Protein AF-A0AB36EI37-F1 (afdb_monomer_lite)

Sequence (98 aa):
MKNLVKISAAAIFAASLALSTNAAIKIGGNNTQTTNIQGAVANTAVGGSKAIQNISSNHGKVTIGGNNTQTTNIQGAVANTAVGGSKAIQNLSSNSSE

pLDDT: mean 80.54, std 13.95, range [51.62, 96.12]

Radius of gyration: 19.92 Å; chains: 1; bounding box: 42×48×38 Å

Organism: Haemophilus parainfluenzae (NCBI:txid729)

Structure (mmCIF, N/CA/C/O backbone):
data_AF-A0AB36EI37-F1
#
_entry.id   AF-A0AB36EI37-F1
#
loop_
_atom_site.group_PDB
_atom_site.id
_atom_site.type_symbol
_atom_site.label_atom_id
_atom_site.label_alt_id
_atom_site.label_comp_id
_atom_site.label_asym_id
_atom_site.label_entity_id
_atom_site.label_seq_id
_atom_site.pdbx_PDB_ins_code
_atom_site.Cartn_x
_atom_site.Cartn_y
_atom_site.Cartn_z
_atom_site.occupancy
_atom_site.B_iso_or_equiv
_atom_site.auth_seq_id
_atom_site.auth_comp_id
_atom_site.auth_asym_id
_atom_site.auth_atom_id
_atom_site.pdbx_PDB_model_num
ATOM 1 N N . MET A 1 1 ? 23.711 35.751 25.002 1.00 59.22 1 MET A N 1
ATOM 2 C CA . MET A 1 1 ? 22.307 35.800 24.519 1.00 59.22 1 MET A CA 1
ATOM 3 C C . MET A 1 1 ? 22.138 35.293 23.085 1.00 59.22 1 MET A C 1
ATOM 5 O O . MET A 1 1 ? 21.339 34.393 22.885 1.00 59.22 1 MET A O 1
ATOM 9 N N . LYS A 1 2 ? 22.909 35.776 22.096 1.00 55.28 2 LYS A N 1
ATOM 10 C CA . LYS A 1 2 ? 22.770 35.361 20.679 1.00 55.28 2 LYS A CA 1
ATOM 11 C C . LYS A 1 2 ? 22.932 33.847 20.426 1.00 55.28 2 LYS A C 1
ATOM 13 O O . LYS A 1 2 ? 22.222 33.302 19.593 1.00 55.28 2 LYS A O 1
ATOM 18 N N . ASN A 1 3 ? 23.810 33.162 21.165 1.00 56.03 3 ASN A N 1
ATOM 19 C CA . ASN A 1 3 ? 24.013 31.712 21.012 1.00 56.03 3 ASN A CA 1
ATOM 20 C C . ASN A 1 3 ? 22.915 30.872 21.685 1.00 56.03 3 ASN A C 1
ATOM 22 O O . ASN A 1 3 ? 22.562 29.825 21.160 1.00 56.03 3 ASN A O 1
ATOM 26 N N . LEU A 1 4 ? 22.315 31.356 22.779 1.00 57.78 4 LEU A N 1
ATOM 27 C CA . LEU A 1 4 ? 21.173 30.692 23.424 1.00 57.78 4 LEU A CA 1
ATOM 28 C C . LEU A 1 4 ? 19.934 30.702 22.519 1.00 57.78 4 LEU A C 1
ATOM 30 O O . LEU A 1 4 ? 19.256 29.690 22.415 1.00 57.78 4 LEU A O 1
ATOM 34 N N . VAL A 1 5 ? 19.691 31.815 21.818 1.00 61.75 5 VAL A N 1
ATOM 35 C CA . VAL A 1 5 ? 18.573 31.953 20.865 1.00 61.75 5 VAL A CA 1
ATOM 36 C C . VAL A 1 5 ? 18.742 31.033 19.648 1.00 61.75 5 VAL A C 1
ATOM 38 O O . VAL A 1 5 ? 17.766 30.505 19.127 1.00 61.75 5 VAL A O 1
ATOM 41 N N . LYS A 1 6 ? 19.983 30.790 19.203 1.00 54.72 6 LYS A N 1
ATOM 42 C CA . LYS A 1 6 ? 20.270 29.844 18.110 1.00 54.72 6 LYS A CA 1
ATOM 43 C C . LYS A 1 6 ? 20.081 28.388 18.538 1.00 54.72 6 LYS A C 1
ATOM 45 O O . LYS A 1 6 ? 19.534 27.605 17.770 1.00 54.72 6 LYS A O 1
ATOM 50 N N . ILE A 1 7 ? 20.506 28.038 19.756 1.00 62.16 7 ILE A N 1
ATOM 51 C CA . ILE A 1 7 ? 20.344 26.686 20.313 1.00 62.16 7 ILE A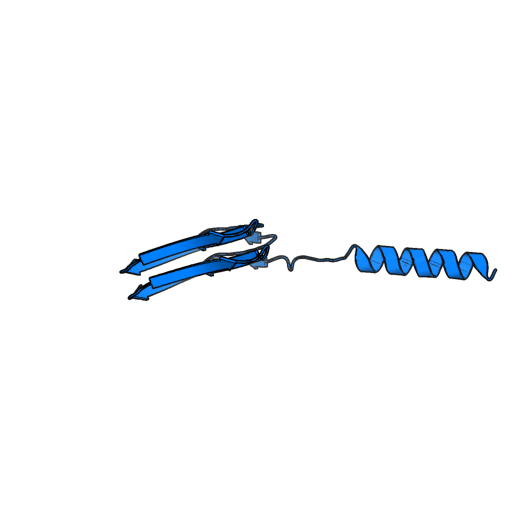 CA 1
ATOM 52 C C . ILE A 1 7 ? 18.860 26.381 20.550 1.00 62.16 7 ILE A C 1
ATOM 54 O O . ILE A 1 7 ? 18.404 25.297 20.195 1.00 62.16 7 ILE A O 1
ATOM 58 N N . SER A 1 8 ? 18.085 27.338 21.071 1.00 62.06 8 SER A N 1
ATOM 59 C CA . SER A 1 8 ? 16.643 27.153 21.250 1.00 62.06 8 SER A CA 1
ATOM 60 C C . SER A 1 8 ? 15.903 27.049 19.914 1.00 62.06 8 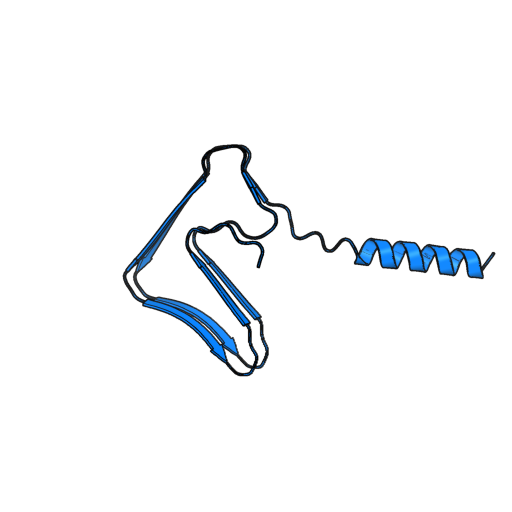SER A C 1
ATOM 62 O O . SER A 1 8 ? 15.071 26.162 19.760 1.00 62.06 8 SER A O 1
ATOM 64 N N . ALA A 1 9 ? 16.242 27.873 18.919 1.00 60.97 9 ALA A N 1
ATOM 65 C CA . ALA A 1 9 ? 15.640 27.787 17.587 1.00 60.97 9 ALA A CA 1
ATOM 66 C C . ALA A 1 9 ? 15.950 26.452 16.883 1.00 60.97 9 ALA A C 1
ATOM 68 O O . ALA A 1 9 ? 15.056 25.848 16.294 1.00 60.97 9 ALA A O 1
ATOM 69 N N . ALA A 1 10 ? 17.188 25.955 16.988 1.00 60.25 10 ALA A N 1
ATOM 70 C CA . ALA A 1 10 ? 17.577 24.658 16.434 1.00 60.25 10 ALA A CA 1
ATOM 71 C C . ALA A 1 10 ? 16.888 23.483 17.149 1.00 60.25 10 ALA A C 1
ATOM 73 O O . ALA A 1 10 ? 16.465 22.535 16.493 1.00 60.25 10 ALA A O 1
ATOM 74 N N . ALA A 1 11 ? 16.717 23.557 18.473 1.00 59.91 11 ALA A N 1
ATOM 75 C CA . ALA A 1 11 ? 16.003 22.540 19.245 1.00 59.91 11 ALA A CA 1
ATOM 76 C C . ALA A 1 11 ? 14.501 22.502 18.914 1.00 59.91 11 ALA A C 1
ATOM 78 O O . ALA A 1 11 ? 13.932 21.422 18.777 1.00 59.91 11 ALA A O 1
ATOM 79 N N . ILE A 1 12 ? 13.867 23.664 18.725 1.00 60.88 12 ILE A N 1
ATOM 80 C CA . ILE A 1 12 ? 12.457 23.762 18.313 1.00 60.88 12 ILE A CA 1
ATOM 81 C C . ILE A 1 12 ? 12.269 23.218 16.889 1.00 60.88 12 ILE A C 1
ATOM 83 O O . ILE A 1 12 ? 11.302 22.506 16.633 1.00 60.88 12 ILE A O 1
ATOM 87 N N . PHE A 1 13 ? 13.210 23.493 15.981 1.00 60.53 13 PHE A N 1
ATOM 88 C CA . PHE A 1 13 ? 13.187 22.965 14.615 1.00 60.53 13 PHE A CA 1
ATOM 89 C C . PHE A 1 13 ? 13.438 21.447 14.561 1.00 60.53 13 PHE A C 1
ATOM 91 O O . PHE A 1 13 ? 12.778 20.736 13.812 1.00 60.53 13 PHE A O 1
ATOM 98 N N . ALA A 1 14 ? 14.348 20.919 15.385 1.00 59.31 14 ALA A N 1
ATOM 99 C CA . ALA A 1 14 ? 14.570 19.476 15.500 1.00 59.31 14 ALA A CA 1
ATOM 100 C C . ALA A 1 14 ? 13.358 18.753 16.116 1.00 59.31 14 ALA A C 1
ATOM 102 O O . ALA A 1 14 ? 13.000 17.660 15.679 1.00 59.31 14 ALA A O 1
ATOM 103 N N . ALA A 1 15 ? 12.691 19.379 17.091 1.00 58.50 15 ALA A N 1
ATOM 104 C CA . ALA A 1 15 ? 11.466 18.856 17.685 1.00 58.50 15 ALA A CA 1
ATOM 105 C C . ALA A 1 15 ? 10.293 18.863 16.692 1.00 58.50 15 ALA A C 1
ATOM 107 O O . ALA A 1 15 ? 9.549 17.889 16.640 1.00 58.50 15 ALA A O 1
ATOM 108 N N . SER A 1 16 ? 10.143 19.903 15.862 1.00 55.75 16 SER A N 1
ATOM 109 C CA . SER A 1 16 ? 9.094 19.939 14.834 1.00 55.75 16 SER A CA 1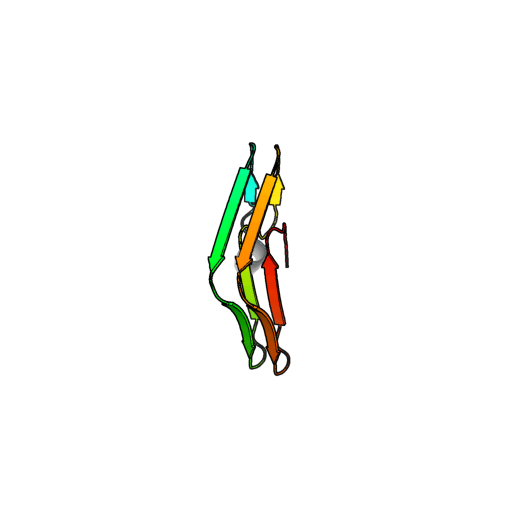
ATOM 110 C C . SER A 1 16 ? 9.343 18.951 13.689 1.00 55.75 16 SER A C 1
ATOM 112 O O . SER A 1 16 ? 8.384 18.420 13.135 1.00 55.75 16 SER A O 1
ATOM 114 N N . LEU A 1 17 ? 10.606 18.633 13.380 1.00 53.81 17 LEU A N 1
ATOM 115 C CA . LEU A 1 17 ? 10.973 17.611 12.391 1.00 53.81 17 LEU A CA 1
ATOM 116 C C . LEU A 1 17 ? 10.718 16.173 12.884 1.00 53.81 17 LEU A C 1
ATOM 118 O O . LEU A 1 17 ? 10.514 15.270 12.073 1.00 53.81 17 LEU A O 1
ATOM 122 N N . ALA A 1 18 ? 10.693 15.955 14.203 1.00 54.50 18 ALA A N 1
ATOM 123 C CA . ALA A 1 18 ? 10.374 14.662 14.813 1.00 54.50 18 ALA A CA 1
ATOM 124 C C . ALA A 1 18 ? 8.864 14.347 14.827 1.00 54.50 18 ALA A C 1
ATOM 126 O O . ALA A 1 18 ? 8.480 13.194 15.023 1.00 54.50 18 ALA A O 1
ATOM 127 N N . LEU A 1 19 ? 7.997 15.334 14.566 1.00 51.62 19 LEU A N 1
ATOM 128 C CA . LEU A 1 19 ? 6.551 15.141 14.403 1.00 51.62 19 LEU A CA 1
ATOM 129 C C . LEU A 1 19 ? 6.192 14.748 12.960 1.00 51.62 19 LEU A C 1
ATOM 131 O O . LEU A 1 19 ? 5.270 15.295 12.357 1.00 51.62 19 LEU A O 1
ATOM 135 N N . SER A 1 20 ? 6.868 13.740 12.404 1.00 52.00 20 SER A N 1
ATOM 136 C CA . SER A 1 20 ? 6.314 13.004 11.260 1.00 52.00 20 SER A CA 1
ATOM 137 C C . SER A 1 20 ? 5.192 12.095 11.769 1.00 52.00 20 SER A C 1
ATOM 139 O O . SER A 1 20 ? 5.326 10.885 11.934 1.00 52.00 20 SER A O 1
ATOM 141 N N . THR A 1 21 ? 4.060 12.700 12.126 1.00 54.34 21 THR A N 1
ATOM 142 C CA . THR A 1 21 ? 2.890 11.947 12.560 1.00 54.34 21 THR A CA 1
ATOM 143 C C . THR A 1 21 ? 2.310 11.238 11.343 1.00 54.34 21 THR A C 1
ATOM 145 O O . THR A 1 21 ? 1.583 11.843 10.557 1.00 54.34 21 THR A O 1
ATOM 148 N N . ASN A 1 22 ? 2.609 9.947 11.191 1.00 58.50 22 ASN A N 1
ATOM 149 C CA . ASN A 1 22 ? 1.756 9.055 10.411 1.00 58.50 22 ASN A CA 1
ATOM 150 C C . ASN A 1 22 ? 0.332 9.243 10.947 1.00 58.50 22 ASN A C 1
ATOM 152 O O . ASN A 1 22 ? 0.095 9.003 12.135 1.00 58.50 22 ASN A O 1
ATOM 156 N N . ALA A 1 23 ? -0.576 9.758 10.115 1.00 61.28 23 ALA A N 1
ATOM 157 C CA . ALA A 1 23 ? -1.938 10.066 10.530 1.00 61.28 23 ALA A CA 1
ATOM 158 C C . ALA A 1 23 ? -2.554 8.830 11.205 1.00 61.28 23 ALA A C 1
ATOM 160 O O . ALA A 1 23 ? -2.614 7.749 10.618 1.00 61.28 23 ALA A O 1
ATOM 161 N N . ALA A 1 24 ? -2.941 8.967 12.475 1.00 70.94 24 ALA A N 1
ATOM 162 C CA . ALA A 1 24 ? -3.554 7.872 13.210 1.00 70.94 24 ALA A CA 1
ATOM 163 C C . ALA A 1 24 ? -4.981 7.664 12.692 1.00 70.94 24 ALA A C 1
ATOM 165 O O . ALA A 1 24 ? -5.783 8.598 12.689 1.00 70.94 24 ALA A O 1
ATOM 166 N N . ILE A 1 25 ? -5.308 6.439 12.281 1.00 73.31 25 ILE A N 1
ATOM 167 C CA . ILE A 1 25 ? -6.662 6.077 11.863 1.00 73.31 25 ILE A CA 1
ATOM 168 C C . ILE A 1 25 ? -7.409 5.563 13.094 1.00 73.31 25 ILE A C 1
ATOM 170 O O . ILE A 1 25 ? -7.076 4.513 13.644 1.00 73.31 25 ILE A O 1
ATOM 174 N N . LYS A 1 26 ? -8.434 6.299 13.535 1.00 80.00 26 LYS A N 1
ATOM 175 C CA . LYS A 1 26 ? -9.315 5.887 14.633 1.00 80.00 26 LYS A CA 1
ATOM 176 C C . LYS A 1 26 ? -10.695 5.533 14.090 1.00 80.00 26 LYS A C 1
ATOM 178 O O . LYS A 1 26 ? -11.430 6.410 13.648 1.00 80.00 26 LYS A O 1
ATOM 183 N N . ILE A 1 27 ? -11.058 4.259 14.181 1.00 79.31 27 ILE A N 1
ATOM 184 C CA . ILE A 1 27 ? -12.388 3.756 13.827 1.00 79.31 27 ILE A CA 1
ATOM 185 C C . ILE A 1 27 ? -13.146 3.528 15.136 1.00 79.31 27 ILE A C 1
ATOM 187 O O . ILE A 1 27 ? -12.880 2.574 15.863 1.00 79.31 27 ILE A O 1
ATOM 191 N N . GLY A 1 28 ? -14.043 4.455 15.477 1.00 78.88 28 GLY A N 1
ATOM 192 C CA . GLY A 1 28 ? -14.759 4.449 16.760 1.00 78.88 28 GLY A CA 1
ATOM 193 C C . GLY A 1 28 ? -15.959 3.499 16.839 1.00 78.88 28 GLY A C 1
ATOM 194 O O . GLY A 1 28 ? -16.410 3.208 17.939 1.00 78.88 28 GLY A O 1
ATOM 195 N N . GLY A 1 29 ? -16.468 3.021 15.701 1.00 81.19 29 GLY A N 1
ATOM 196 C CA . GLY A 1 29 ? -17.623 2.120 15.616 1.00 81.19 29 GLY A CA 1
ATOM 197 C C . GLY A 1 29 ? -17.346 0.901 14.738 1.00 81.19 29 GLY A C 1
ATOM 198 O O . GLY A 1 29 ? -16.194 0.601 14.427 1.00 81.19 29 GLY A O 1
ATOM 199 N N . ASN A 1 30 ? -18.401 0.200 14.320 1.00 85.44 30 ASN A N 1
ATOM 200 C CA . ASN A 1 30 ? -18.262 -0.898 13.365 1.00 85.44 30 ASN A CA 1
ATOM 201 C C . ASN A 1 30 ? -17.980 -0.341 11.958 1.00 85.44 30 ASN A C 1
ATOM 203 O O . ASN A 1 30 ? -18.660 0.581 11.514 1.00 85.44 30 ASN A O 1
ATOM 207 N N . ASN A 1 31 ? -17.012 -0.915 11.246 1.00 81.06 31 ASN A N 1
ATOM 208 C CA . ASN A 1 31 ? -16.663 -0.556 9.872 1.00 81.06 31 ASN A CA 1
ATOM 209 C C . ASN A 1 31 ? -16.761 -1.794 8.980 1.00 81.06 31 ASN A C 1
ATOM 211 O O . ASN A 1 31 ? -16.248 -2.856 9.329 1.00 81.06 31 ASN A O 1
ATOM 215 N N . THR A 1 32 ? -17.420 -1.660 7.830 1.00 87.38 32 THR A N 1
ATOM 216 C CA . THR A 1 32 ? -17.474 -2.710 6.808 1.00 87.38 32 THR A CA 1
ATOM 217 C C . THR A 1 32 ? -17.027 -2.127 5.479 1.00 87.38 32 THR A C 1
ATOM 219 O O . THR A 1 32 ? -17.689 -1.247 4.937 1.00 87.38 32 THR A O 1
ATOM 222 N N . GLN A 1 33 ? -15.910 -2.618 4.952 1.00 85.94 33 GLN A N 1
ATOM 223 C CA . GLN A 1 33 ? -15.396 -2.243 3.636 1.00 85.94 33 GLN A CA 1
ATOM 224 C C . GLN A 1 33 ? -15.490 -3.450 2.714 1.00 85.94 33 GLN A C 1
ATOM 226 O O . GLN A 1 33 ? -15.023 -4.533 3.059 1.00 85.94 33 GLN A O 1
ATOM 231 N N . THR A 1 34 ? -16.099 -3.266 1.546 1.00 90.94 34 THR A N 1
ATOM 232 C CA . THR A 1 34 ? -16.183 -4.299 0.512 1.00 90.94 34 THR A CA 1
ATOM 233 C C . THR A 1 34 ? -15.693 -3.722 -0.803 1.00 90.94 34 THR A C 1
ATOM 235 O O . THR A 1 34 ? -16.249 -2.738 -1.283 1.00 90.94 34 THR A O 1
ATOM 238 N N . THR A 1 35 ? -14.679 -4.351 -1.391 1.00 89.69 35 THR A N 1
ATOM 239 C CA . THR A 1 35 ? -14.176 -4.010 -2.725 1.00 89.69 35 THR A CA 1
ATOM 240 C C . THR A 1 35 ? -14.327 -5.219 -3.636 1.00 89.69 35 THR A C 1
ATOM 242 O O . THR A 1 35 ? -13.854 -6.308 -3.310 1.00 89.69 35 THR A O 1
ATOM 245 N N . ASN A 1 36 ? -14.977 -5.022 -4.782 1.00 92.88 36 ASN A N 1
ATOM 246 C CA . ASN A 1 36 ? -15.123 -6.023 -5.833 1.00 92.88 36 ASN A CA 1
ATOM 247 C C . ASN A 1 36 ? -14.355 -5.547 -7.065 1.00 92.88 36 ASN A C 1
ATOM 249 O O . ASN A 1 36 ? -14.641 -4.469 -7.581 1.00 92.88 36 ASN A O 1
ATOM 253 N N . ILE A 1 37 ? -13.403 -6.341 -7.545 1.00 89.56 37 ILE A N 1
ATOM 254 C CA . ILE A 1 37 ? -12.603 -6.022 -8.731 1.00 89.56 37 ILE A CA 1
ATOM 255 C C . ILE A 1 37 ? -12.791 -7.147 -9.742 1.00 89.56 37 ILE A C 1
ATOM 257 O O . ILE A 1 37 ? -12.568 -8.315 -9.426 1.00 89.56 37 ILE A O 1
ATOM 261 N N . GLN A 1 38 ? -13.209 -6.796 -10.957 1.00 90.69 38 GLN A N 1
ATOM 262 C CA . GLN A 1 38 ? -13.072 -7.660 -12.128 1.00 90.69 38 GLN A CA 1
ATOM 263 C C . GLN A 1 38 ? -11.833 -7.207 -12.902 1.00 90.69 38 GLN A C 1
ATOM 265 O O . GLN A 1 38 ? -11.739 -6.044 -13.288 1.00 90.69 38 GLN A O 1
ATOM 270 N N . GLY A 1 39 ? -10.881 -8.113 -13.110 1.00 90.31 39 GLY A N 1
ATOM 271 C CA . GLY A 1 39 ? -9.603 -7.809 -13.748 1.00 90.31 39 GLY A CA 1
ATOM 272 C C . GLY A 1 39 ? -8.422 -7.913 -12.787 1.00 90.31 39 GLY A C 1
ATOM 273 O O . GLY A 1 39 ? -8.431 -8.718 -11.857 1.00 90.31 39 GLY A O 1
ATOM 274 N N . ALA A 1 40 ? -7.368 -7.142 -13.050 1.00 90.56 40 ALA A N 1
ATOM 275 C CA . ALA A 1 40 ? -6.093 -7.292 -12.360 1.00 90.56 40 ALA A CA 1
ATOM 276 C C . ALA A 1 40 ? -5.810 -6.158 -11.372 1.00 90.56 40 ALA A C 1
ATOM 278 O O . ALA A 1 40 ? -6.091 -4.989 -11.631 1.00 90.56 40 ALA A O 1
ATOM 279 N N . VAL A 1 41 ? -5.169 -6.520 -10.268 1.00 92.50 41 VAL A N 1
ATOM 280 C CA . VAL A 1 41 ? -4.573 -5.601 -9.308 1.00 92.50 41 VAL A CA 1
ATOM 281 C C . VAL A 1 41 ? -3.059 -5.726 -9.417 1.00 92.50 41 VAL A C 1
ATOM 283 O O . VAL A 1 41 ? -2.502 -6.788 -9.146 1.00 92.50 41 VAL A O 1
ATOM 286 N N . ALA A 1 42 ? -2.389 -4.640 -9.797 1.00 93.00 42 ALA A N 1
ATOM 287 C CA . ALA A 1 42 ? -0.936 -4.593 -9.913 1.00 93.00 42 ALA A CA 1
ATOM 288 C C . ALA A 1 42 ? -0.351 -3.504 -9.008 1.00 93.00 42 ALA A C 1
ATOM 290 O O . ALA A 1 42 ? -0.840 -2.372 -8.989 1.00 93.00 42 ALA A O 1
ATOM 291 N N . ASN A 1 43 ? 0.711 -3.855 -8.287 1.00 94.06 43 ASN A N 1
ATOM 292 C CA . ASN A 1 43 ? 1.568 -2.935 -7.553 1.00 94.06 43 ASN A CA 1
ATOM 293 C C . ASN A 1 43 ? 3.020 -3.193 -7.957 1.00 94.06 43 ASN A C 1
ATOM 295 O O . ASN A 1 43 ? 3.532 -4.300 -7.779 1.00 94.06 43 ASN A O 1
ATOM 299 N N . THR A 1 44 ? 3.683 -2.189 -8.525 1.00 93.88 44 THR A N 1
ATOM 300 C CA . THR A 1 44 ? 5.018 -2.355 -9.104 1.00 93.88 44 THR A CA 1
ATOM 301 C C . THR A 1 44 ? 5.948 -1.243 -8.646 1.00 93.88 44 THR A C 1
ATOM 303 O O . THR A 1 44 ? 5.644 -0.067 -8.820 1.00 93.88 44 THR A O 1
ATOM 306 N N . ALA A 1 45 ? 7.099 -1.628 -8.096 1.00 96.12 45 ALA A N 1
ATOM 307 C CA . ALA A 1 45 ? 8.188 -0.727 -7.739 1.00 96.12 45 ALA A CA 1
ATOM 308 C C . ALA A 1 45 ? 9.451 -1.088 -8.535 1.00 96.12 45 ALA A C 1
ATOM 310 O O 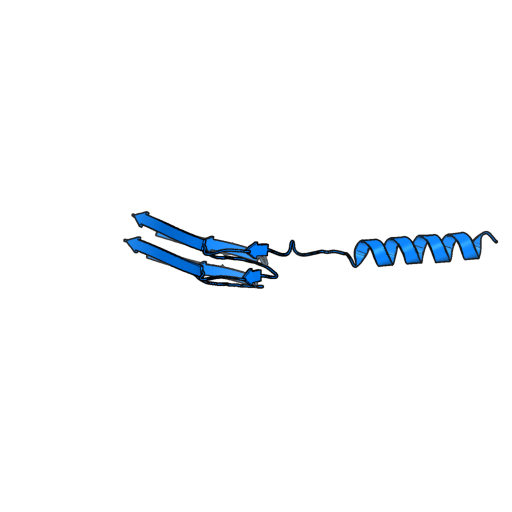. ALA A 1 45 ? 9.885 -2.244 -8.548 1.00 96.12 45 ALA A O 1
ATOM 311 N N . VAL A 1 46 ? 10.050 -0.097 -9.195 1.00 94.00 46 VAL A N 1
ATOM 312 C CA . VAL A 1 46 ? 11.261 -0.246 -10.020 1.00 94.00 46 VAL A CA 1
ATOM 313 C C . VAL A 1 46 ? 12.303 0.815 -9.669 1.00 94.00 46 VAL A C 1
ATOM 315 O O . VAL A 1 46 ? 11.947 1.921 -9.266 1.00 94.00 46 VAL A O 1
ATOM 318 N N . GLY A 1 47 ? 13.587 0.493 -9.833 1.00 91.12 47 GLY A N 1
ATOM 319 C CA . GLY A 1 47 ? 14.679 1.467 -9.704 1.00 91.12 47 GLY A CA 1
ATOM 320 C C . GLY A 1 47 ? 14.892 2.012 -8.287 1.00 91.12 47 GLY A C 1
ATOM 321 O O . GLY A 1 47 ? 15.047 3.217 -8.119 1.00 91.12 47 GLY A O 1
ATOM 322 N N . GLY A 1 48 ? 14.869 1.148 -7.269 1.00 89.88 48 GLY A N 1
ATOM 323 C CA . GLY A 1 48 ? 15.049 1.531 -5.864 1.00 89.88 48 GLY A CA 1
ATOM 324 C C . GLY A 1 48 ? 13.862 2.282 -5.248 1.00 89.88 48 GLY A C 1
ATOM 325 O O . GLY A 1 48 ? 14.017 2.934 -4.218 1.00 89.88 48 GLY A O 1
ATOM 326 N N . SER A 1 49 ? 12.680 2.224 -5.867 1.00 92.44 49 SER A N 1
ATOM 327 C CA . SER A 1 49 ? 11.485 2.936 -5.397 1.00 92.44 49 SER A CA 1
ATOM 328 C C . SER A 1 49 ? 10.671 2.134 -4.372 1.00 92.44 49 SER A C 1
ATOM 330 O O . SER A 1 49 ? 10.898 0.940 -4.147 1.00 92.44 49 SER A O 1
ATOM 332 N N . LYS A 1 50 ? 9.695 2.803 -3.739 1.00 92.69 50 LYS A N 1
ATOM 333 C CA . LYS A 1 50 ? 8.679 2.179 -2.881 1.00 92.69 50 LYS A CA 1
ATOM 334 C C . LYS A 1 50 ? 7.299 2.333 -3.523 1.00 92.69 50 LYS A C 1
ATOM 336 O O . LYS A 1 50 ? 6.908 3.452 -3.841 1.00 92.69 50 LYS A O 1
ATOM 341 N N . ALA A 1 51 ? 6.556 1.236 -3.646 1.00 91.81 51 ALA A N 1
ATOM 342 C CA . ALA A 1 51 ? 5.149 1.245 -4.053 1.00 91.81 51 ALA A CA 1
ATOM 343 C C . ALA A 1 51 ? 4.280 0.583 -2.975 1.00 91.81 51 ALA A C 1
ATOM 345 O O . ALA A 1 51 ? 4.593 -0.520 -2.519 1.00 91.81 51 ALA A O 1
ATOM 346 N N . ILE A 1 52 ? 3.203 1.253 -2.557 1.00 91.62 52 ILE A N 1
ATOM 347 C CA . ILE A 1 52 ? 2.254 0.750 -1.554 1.00 91.62 52 ILE A CA 1
ATOM 348 C C . ILE A 1 52 ? 0.848 0.808 -2.145 1.00 91.62 52 ILE A C 1
ATOM 350 O O . ILE A 1 52 ? 0.404 1.873 -2.573 1.00 91.62 52 ILE A O 1
ATOM 354 N N . GLN A 1 53 ? 0.138 -0.316 -2.121 1.00 89.50 53 GLN A N 1
ATOM 355 C CA . GLN A 1 53 ? -1.254 -0.413 -2.545 1.00 89.50 53 GLN A CA 1
ATOM 356 C C . GLN A 1 53 ? -2.093 -1.046 -1.435 1.00 89.50 53 GLN A C 1
ATOM 358 O O . GLN A 1 53 ? -1.792 -2.143 -0.971 1.00 89.50 53 GLN A O 1
ATOM 363 N N . ASN A 1 54 ? -3.159 -0.357 -1.029 1.00 87.00 54 ASN A N 1
ATOM 364 C CA . ASN A 1 54 ? -4.089 -0.797 0.009 1.00 87.00 54 ASN A CA 1
ATOM 365 C C . ASN A 1 54 ? -5.488 -0.943 -0.611 1.00 87.00 54 ASN A C 1
ATOM 367 O O . ASN A 1 54 ? -6.006 0.026 -1.163 1.00 87.00 54 ASN A O 1
ATOM 371 N N . ILE A 1 55 ? -6.102 -2.127 -0.528 1.00 87.00 55 ILE A N 1
ATOM 372 C CA . ILE A 1 55 ? -7.463 -2.407 -1.020 1.00 87.00 55 ILE A CA 1
ATOM 373 C C . ILE A 1 55 ? -8.298 -2.958 0.131 1.00 87.00 55 ILE A C 1
ATOM 375 O O . ILE A 1 55 ? -7.903 -3.942 0.758 1.00 87.00 55 ILE A O 1
ATOM 379 N N . SER A 1 56 ? -9.431 -2.306 0.421 1.00 86.38 56 SER A N 1
ATOM 380 C CA . SER A 1 56 ? -10.245 -2.551 1.627 1.00 86.38 56 SER A CA 1
ATOM 381 C C . SER A 1 56 ? -9.384 -2.686 2.894 1.00 86.38 56 SER A C 1
ATOM 383 O O . SER A 1 56 ? -9.566 -3.633 3.650 1.00 86.38 56 SER A O 1
ATOM 385 N N . SER A 1 57 ? -8.371 -1.834 3.072 1.00 81.81 57 SER A N 1
ATOM 386 C CA . SER A 1 57 ? -7.355 -1.993 4.116 1.00 81.81 57 SER A CA 1
ATOM 387 C C . SER A 1 57 ? -7.150 -0.698 4.894 1.00 81.81 57 SER A C 1
ATOM 389 O O . SER A 1 57 ? -7.091 0.386 4.311 1.00 81.81 57 SER A O 1
ATOM 391 N N . ASN A 1 58 ? -6.987 -0.817 6.212 1.00 76.81 58 ASN A N 1
ATOM 392 C CA . ASN A 1 58 ? -6.590 0.295 7.068 1.00 76.81 58 ASN A CA 1
ATOM 393 C C . ASN A 1 58 ? -5.060 0.349 7.164 1.00 76.81 58 ASN A C 1
ATOM 395 O O . ASN A 1 58 ? -4.432 -0.612 7.617 1.00 76.81 58 ASN A O 1
ATOM 399 N N . HIS A 1 59 ? -4.460 1.476 6.781 1.00 79.94 59 HIS A N 1
ATOM 400 C CA . HIS A 1 59 ? -3.009 1.656 6.802 1.00 79.94 59 HIS A CA 1
ATOM 401 C C . HIS A 1 59 ? -2.570 2.744 7.794 1.00 79.94 59 HIS A C 1
ATOM 403 O O . HIS A 1 59 ? -3.161 3.820 7.839 1.00 79.94 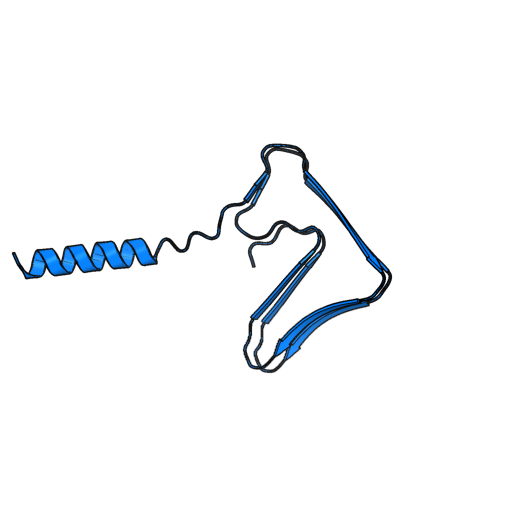59 HIS A O 1
ATOM 409 N N . GLY A 1 60 ? -1.520 2.479 8.572 1.00 78.31 60 GLY A N 1
ATOM 410 C CA . GLY A 1 60 ? -0.944 3.390 9.561 1.00 78.31 60 GLY A CA 1
ATOM 411 C C . GLY A 1 60 ? -1.158 2.924 11.004 1.00 78.31 60 GLY A C 1
ATOM 412 O O . GLY A 1 60 ? -1.293 1.735 11.288 1.00 78.31 60 GLY A O 1
ATOM 413 N N . LYS A 1 61 ? -1.180 3.870 11.952 1.00 78.31 61 LYS A N 1
ATOM 414 C CA . LYS A 1 61 ? -1.494 3.575 13.359 1.00 78.31 61 LYS A CA 1
ATOM 415 C C . LYS A 1 61 ? -3.008 3.444 13.513 1.00 78.31 61 LYS A C 1
ATOM 417 O O . LYS A 1 61 ? -3.694 4.446 13.705 1.00 78.31 61 LYS A O 1
ATOM 422 N N . VAL A 1 62 ? -3.517 2.219 13.397 1.00 76.38 62 VAL A N 1
ATOM 423 C CA . VAL A 1 62 ? -4.957 1.935 13.434 1.00 76.38 62 VAL A CA 1
ATOM 424 C C . VAL A 1 62 ? -5.404 1.600 14.860 1.00 76.38 62 VAL A C 1
ATOM 426 O O . VAL A 1 62 ? -4.832 0.736 15.520 1.00 76.38 62 VAL A O 1
ATOM 429 N N . THR A 1 63 ? -6.442 2.275 15.350 1.00 82.94 63 THR A N 1
ATOM 430 C CA . THR A 1 63 ? -7.156 1.926 16.588 1.00 82.94 63 THR A CA 1
ATOM 431 C C . THR A 1 63 ? -8.618 1.664 16.253 1.00 82.94 63 THR A C 1
ATOM 433 O O . THR A 1 63 ? -9.289 2.541 15.706 1.00 82.94 63 THR A O 1
ATOM 436 N N . ILE A 1 64 ? -9.107 0.468 16.581 1.00 81.62 64 ILE A N 1
ATOM 437 C CA . ILE A 1 64 ? -10.459 0.009 16.249 1.00 81.62 64 ILE A CA 1
ATOM 438 C C . ILE A 1 64 ? -11.223 -0.227 17.555 1.00 81.62 64 ILE A C 1
ATOM 440 O O . ILE A 1 64 ? -10.800 -1.031 18.379 1.00 81.62 64 ILE A O 1
ATOM 444 N N . GLY A 1 65 ? -12.323 0.504 17.748 1.00 84.50 65 GLY A N 1
ATOM 445 C CA . GLY A 1 65 ? -13.196 0.397 18.923 1.00 84.50 65 GLY A CA 1
ATOM 446 C C . GLY A 1 65 ? -14.409 -0.525 18.742 1.00 84.50 65 GLY A C 1
ATOM 447 O O . GLY A 1 65 ? -15.104 -0.790 19.716 1.00 84.50 65 GLY A O 1
ATOM 448 N N . GLY A 1 66 ? -14.666 -1.004 17.520 1.00 85.06 66 GLY A N 1
ATOM 449 C CA . GLY A 1 66 ? -15.764 -1.917 17.180 1.00 85.06 66 GLY A CA 1
ATOM 450 C C . GLY A 1 66 ? -15.333 -3.037 16.226 1.00 85.06 66 GLY A C 1
ATOM 451 O O . GLY A 1 66 ? -14.148 -3.321 16.068 1.00 85.06 66 GLY A O 1
ATOM 452 N N . ASN A 1 67 ? -16.289 -3.678 15.557 1.00 84.19 67 ASN A N 1
ATOM 453 C CA . ASN A 1 67 ? -16.009 -4.718 14.566 1.00 84.19 67 ASN A CA 1
ATOM 454 C C . ASN A 1 67 ? -15.544 -4.100 13.242 1.00 84.19 67 ASN A C 1
ATOM 456 O O . ASN A 1 67 ? -16.213 -3.227 12.692 1.00 84.19 67 ASN A O 1
ATOM 460 N N . ASN A 1 68 ? -14.439 -4.590 12.685 1.00 85.69 68 ASN A N 1
ATOM 461 C CA . ASN A 1 68 ? -13.926 -4.158 11.385 1.00 85.69 68 ASN A CA 1
ATOM 462 C C . ASN A 1 68 ? -13.923 -5.330 10.400 1.00 85.69 68 ASN A C 1
ATOM 464 O O . ASN A 1 68 ? -13.060 -6.203 10.476 1.00 85.69 68 ASN A O 1
ATOM 468 N N . THR A 1 69 ? -14.884 -5.334 9.478 1.00 88.88 69 THR A N 1
ATOM 469 C CA . THR A 1 69 ? -15.033 -6.366 8.446 1.00 88.88 69 THR A CA 1
ATOM 470 C C . THR A 1 69 ? -14.505 -5.836 7.118 1.00 88.88 69 THR A C 1
ATOM 472 O O . THR A 1 69 ? -15.013 -4.849 6.592 1.00 88.88 69 THR A O 1
ATOM 475 N N . GLN A 1 70 ? -13.486 -6.482 6.557 1.00 89.00 70 GLN A N 1
ATOM 476 C CA . GLN A 1 70 ? -12.873 -6.071 5.294 1.00 89.00 70 GLN A CA 1
ATOM 477 C C . GLN A 1 70 ? -12.960 -7.210 4.286 1.00 89.00 70 GLN A C 1
ATOM 479 O O . GLN A 1 70 ? -12.292 -8.231 4.427 1.00 89.00 70 GLN A O 1
ATOM 484 N N . THR A 1 71 ? -13.752 -7.019 3.240 1.00 92.25 71 THR A N 1
ATOM 485 C CA . THR A 1 71 ? -13.933 -7.999 2.169 1.00 92.25 71 THR A CA 1
ATOM 486 C C . THR A 1 71 ? -13.318 -7.466 0.881 1.00 92.25 71 THR A C 1
ATOM 488 O O . THR A 1 71 ? -13.600 -6.349 0.444 1.00 92.25 71 THR A O 1
ATOM 491 N N . THR A 1 72 ? -12.460 -8.269 0.265 1.00 92.44 72 THR A N 1
ATOM 492 C CA . THR A 1 72 ? -11.873 -7.988 -1.045 1.00 92.44 72 THR A CA 1
ATOM 493 C C . THR A 1 72 ? -12.122 -9.201 -1.915 1.00 92.44 72 THR A C 1
ATOM 495 O O . THR A 1 72 ? -11.648 -10.290 -1.604 1.00 92.44 72 THR A O 1
ATOM 498 N N . ASN A 1 73 ? -12.888 -9.016 -2.983 1.00 92.25 73 ASN A N 1
ATOM 499 C CA . ASN A 1 73 ? -13.176 -10.055 -3.957 1.00 92.25 73 ASN A CA 1
ATOM 500 C C . ASN A 1 73 ? -12.559 -9.661 -5.299 1.00 92.25 73 ASN A C 1
ATOM 502 O O . ASN A 1 73 ? -12.976 -8.676 -5.915 1.00 92.25 73 ASN A O 1
ATOM 506 N N . ILE A 1 74 ? -11.556 -10.416 -5.740 1.00 92.56 74 ILE A N 1
ATOM 507 C CA . ILE A 1 74 ? -10.828 -10.154 -6.984 1.00 92.56 74 ILE A CA 1
ATOM 508 C C . ILE A 1 74 ? -11.071 -11.322 -7.930 1.00 92.56 74 ILE A C 1
ATOM 510 O O . ILE A 1 74 ? -10.686 -12.454 -7.656 1.00 92.56 74 ILE A O 1
ATOM 514 N N . GLN A 1 75 ? -11.709 -11.023 -9.056 1.00 92.12 75 GLN A N 1
ATOM 515 C CA . GLN A 1 75 ? -11.937 -11.952 -10.156 1.00 92.12 75 GLN A CA 1
ATOM 516 C C . GLN A 1 75 ? -10.932 -11.636 -11.263 1.00 92.12 75 GLN A C 1
ATOM 518 O O . GLN A 1 75 ? -11.224 -10.897 -12.205 1.00 92.12 75 GLN A O 1
ATOM 523 N N . GLY A 1 76 ? -9.720 -12.157 -11.096 1.00 91.75 76 GLY A N 1
ATOM 524 C CA . GLY A 1 76 ? -8.597 -11.961 -12.004 1.00 91.75 76 GLY A CA 1
ATOM 525 C C . GLY A 1 76 ? -7.267 -12.141 -11.278 1.00 91.75 76 GLY A C 1
ATOM 526 O O . GLY A 1 76 ? -7.150 -13.010 -10.417 1.00 91.75 76 GLY A O 1
ATOM 527 N N . ALA A 1 77 ? -6.254 -11.355 -11.639 1.00 91.81 77 ALA A N 1
ATOM 528 C CA . ALA A 1 77 ? -4.895 -11.529 -11.130 1.00 91.81 77 ALA A CA 1
ATOM 529 C C . ALA A 1 77 ? -4.534 -10.501 -10.053 1.00 91.81 77 ALA A C 1
ATOM 531 O O . ALA A 1 77 ? -4.954 -9.347 -10.102 1.00 91.81 77 ALA A O 1
ATOM 532 N N . VAL A 1 78 ? -3.682 -10.911 -9.119 1.00 93.25 78 VAL A N 1
ATOM 533 C CA . VAL A 1 78 ? -3.058 -10.027 -8.135 1.00 93.25 78 VAL A CA 1
ATOM 534 C C . VAL A 1 78 ? -1.548 -10.156 -8.286 1.00 93.25 78 VAL A C 1
ATOM 536 O O . VAL A 1 78 ? -1.008 -11.252 -8.162 1.00 93.25 78 VAL A O 1
ATOM 539 N N . ALA A 1 79 ? -0.873 -9.046 -8.573 1.00 94.44 79 ALA A N 1
ATOM 540 C CA . ALA A 1 79 ? 0.570 -8.998 -8.756 1.00 94.44 79 ALA A CA 1
ATOM 541 C C . ALA A 1 79 ? 1.202 -7.911 -7.878 1.00 94.44 79 ALA A C 1
ATOM 543 O O . ALA A 1 79 ? 0.801 -6.746 -7.918 1.00 94.44 79 ALA A O 1
ATOM 544 N N . ASN A 1 80 ? 2.240 -8.288 -7.131 1.00 94.50 80 ASN A N 1
ATOM 545 C CA . ASN A 1 80 ? 3.082 -7.384 -6.352 1.00 94.50 80 ASN A CA 1
ATOM 546 C C . ASN A 1 80 ? 4.542 -7.604 -6.761 1.00 94.50 80 ASN A C 1
ATOM 548 O O . ASN A 1 80 ? 5.100 -8.669 -6.513 1.00 94.50 80 ASN A O 1
ATOM 552 N N . THR A 1 81 ? 5.143 -6.632 -7.445 1.00 95.56 81 THR A N 1
ATOM 553 C CA . THR A 1 81 ? 6.453 -6.787 -8.094 1.00 95.56 81 THR A CA 1
ATOM 554 C C . THR A 1 81 ? 7.425 -5.703 -7.643 1.00 95.56 81 THR A C 1
ATOM 556 O O . THR A 1 81 ? 7.122 -4.515 -7.734 1.00 95.56 81 THR A O 1
ATOM 559 N N . ALA A 1 82 ? 8.620 -6.104 -7.209 1.00 94.75 82 ALA A N 1
ATOM 560 C CA . ALA A 1 82 ? 9.717 -5.202 -6.870 1.00 94.75 82 ALA A CA 1
ATOM 561 C C . ALA A 1 82 ? 10.987 -5.596 -7.637 1.00 94.75 82 ALA A C 1
ATOM 563 O O . ALA A 1 82 ? 11.404 -6.751 -7.589 1.00 94.75 82 ALA A O 1
ATOM 564 N N . VAL A 1 83 ? 11.606 -4.642 -8.338 1.00 94.62 83 VAL A N 1
ATOM 565 C CA . VAL A 1 83 ? 12.805 -4.879 -9.166 1.00 94.62 83 VAL A CA 1
ATOM 566 C C . VAL A 1 83 ? 13.878 -3.833 -8.874 1.00 94.62 83 VAL A C 1
ATOM 568 O O . VAL A 1 83 ? 13.567 -2.664 -8.653 1.00 94.62 83 VAL A O 1
ATOM 571 N N . GLY A 1 84 ? 15.153 -4.235 -8.894 1.00 89.56 84 GLY A N 1
ATOM 572 C CA . GLY A 1 84 ? 16.292 -3.317 -8.769 1.00 89.56 84 GLY A CA 1
ATOM 573 C C . GLY A 1 84 ? 16.390 -2.654 -7.394 1.00 89.56 84 GLY A C 1
ATOM 574 O O . GLY A 1 84 ? 16.383 -1.432 -7.308 1.00 89.56 84 GLY A O 1
ATOM 575 N N . GLY A 1 85 ? 16.410 -3.453 -6.319 1.00 90.56 85 GLY A N 1
ATOM 576 C CA . GLY A 1 85 ? 16.517 -2.954 -4.937 1.00 90.56 85 GLY A CA 1
ATOM 577 C C . GLY A 1 85 ? 15.271 -2.233 -4.405 1.00 90.56 85 GLY A C 1
ATOM 578 O O . GLY A 1 85 ? 15.345 -1.555 -3.386 1.00 90.56 85 GLY A O 1
ATOM 579 N N . SER A 1 86 ? 14.138 -2.349 -5.096 1.00 95.62 86 SER A N 1
ATOM 580 C CA . SER A 1 86 ? 12.879 -1.685 -4.733 1.00 95.62 86 SER A CA 1
ATOM 581 C C . SER A 1 86 ? 12.101 -2.430 -3.638 1.00 95.62 86 SER A C 1
ATOM 583 O O . SER A 1 86 ? 12.356 -3.606 -3.372 1.00 95.62 86 SER A O 1
ATOM 585 N N . LYS A 1 87 ? 11.088 -1.773 -3.054 1.00 94.19 87 LYS A N 1
ATOM 586 C CA . LYS A 1 87 ? 10.122 -2.378 -2.116 1.00 94.19 87 LYS A CA 1
ATOM 587 C C . LYS A 1 87 ? 8.689 -2.194 -2.623 1.00 94.19 87 LYS A C 1
ATOM 589 O O . LYS A 1 87 ? 8.251 -1.069 -2.848 1.00 94.19 87 LYS A O 1
ATOM 594 N N . ALA A 1 88 ? 7.938 -3.284 -2.751 1.00 94.88 88 ALA A N 1
ATOM 595 C CA . ALA A 1 88 ? 6.527 -3.252 -3.134 1.00 94.88 88 ALA A CA 1
ATOM 596 C C . ALA A 1 88 ? 5.671 -3.915 -2.043 1.00 94.88 88 ALA A C 1
ATOM 598 O O . ALA A 1 88 ? 5.926 -5.057 -1.657 1.00 94.88 88 ALA A O 1
ATOM 599 N N . ILE A 1 89 ? 4.685 -3.186 -1.520 1.00 93.44 89 ILE A N 1
ATOM 600 C CA . ILE A 1 89 ? 3.798 -3.611 -0.430 1.00 93.44 89 ILE A CA 1
ATOM 601 C C . ILE A 1 89 ? 2.361 -3.596 -0.942 1.00 93.44 89 ILE A C 1
ATOM 603 O O . ILE A 1 89 ? 1.869 -2.561 -1.388 1.00 93.44 89 ILE A O 1
ATOM 607 N N . GLN A 1 90 ? 1.684 -4.737 -0.862 1.00 91.88 90 GLN A N 1
ATOM 608 C CA . GLN A 1 90 ? 0.289 -4.874 -1.258 1.00 91.88 90 GLN A CA 1
ATOM 609 C C . GLN A 1 90 ? -0.520 -5.421 -0.086 1.00 91.88 90 GLN A C 1
ATOM 611 O O . GLN A 1 90 ? -0.265 -6.518 0.401 1.00 91.88 90 GLN A O 1
ATOM 616 N N . ASN A 1 91 ? -1.498 -4.639 0.356 1.00 90.75 91 ASN A N 1
ATOM 617 C CA . ASN A 1 91 ? -2.376 -4.956 1.469 1.00 90.75 91 ASN A CA 1
ATOM 618 C C . ASN A 1 91 ? -3.798 -5.145 0.938 1.00 90.75 91 ASN A C 1
ATOM 620 O O . ASN A 1 91 ? -4.408 -4.199 0.439 1.00 90.75 91 ASN A O 1
ATOM 624 N N . LEU A 1 92 ? -4.329 -6.362 1.051 1.00 89.62 92 LEU A N 1
ATOM 625 C CA . LEU A 1 92 ? -5.704 -6.695 0.682 1.00 89.62 92 LEU A CA 1
ATOM 626 C C . LEU A 1 92 ? -6.463 -7.088 1.944 1.00 89.62 92 LEU A C 1
ATOM 628 O O . LEU A 1 92 ? -6.070 -8.034 2.624 1.00 89.62 92 LEU A O 1
ATOM 632 N N . SER A 1 93 ? -7.539 -6.371 2.269 1.00 89.31 93 SER A N 1
ATOM 633 C CA . SER A 1 93 ? -8.371 -6.663 3.443 1.00 89.31 93 SER A CA 1
ATOM 634 C C . SER A 1 93 ? -7.618 -6.736 4.786 1.00 89.31 93 SER A C 1
ATOM 636 O 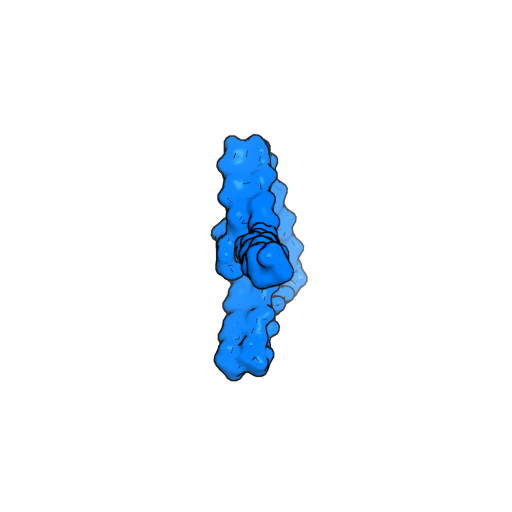O . SER A 1 93 ? -8.070 -7.402 5.718 1.00 89.31 93 SER A O 1
ATOM 638 N N . SER A 1 94 ? -6.477 -6.056 4.926 1.00 80.75 94 SER A N 1
ATOM 639 C CA . SER A 1 94 ? -5.616 -6.139 6.115 1.00 80.75 94 SER A CA 1
ATOM 640 C C . SER A 1 94 ? -5.613 -4.844 6.935 1.00 80.75 94 SER A C 1
ATOM 642 O O . SER A 1 94 ? -6.107 -3.806 6.496 1.00 80.75 94 SER A O 1
ATOM 644 N N . ASN A 1 95 ? -5.058 -4.891 8.146 1.00 78.31 95 ASN A N 1
ATOM 645 C CA . ASN A 1 95 ? -4.609 -3.694 8.860 1.00 78.31 95 ASN A CA 1
ATOM 646 C C . ASN A 1 95 ? -3.077 -3.699 8.817 1.00 78.31 95 ASN A C 1
ATOM 648 O O . ASN A 1 95 ? -2.478 -4.695 9.218 1.00 78.31 95 ASN A O 1
ATOM 652 N N . SER A 1 96 ? -2.447 -2.638 8.314 1.00 75.12 96 SER A N 1
ATOM 653 C CA . SER A 1 96 ? -0.998 -2.618 8.065 1.00 75.12 96 SER A CA 1
ATOM 654 C C . SER A 1 96 ? -0.356 -1.308 8.508 1.00 75.12 96 SER A C 1
ATOM 656 O O . SER A 1 96 ? -0.951 -0.249 8.357 1.00 75.12 96 SER A O 1
ATOM 658 N N . SER A 1 97 ? 0.874 -1.350 9.016 1.00 73.94 97 SER A N 1
ATOM 659 C CA . SER A 1 97 ? 1.657 -0.161 9.403 1.00 73.94 97 SER A CA 1
ATOM 660 C C . SER A 1 97 ? 2.962 -0.008 8.609 1.00 73.94 97 SER A C 1
ATOM 662 O O . SER A 1 97 ? 3.839 0.745 9.022 1.00 73.94 97 SER A O 1
ATOM 664 N N . GLU A 1 98 ? 3.096 -0.754 7.512 1.00 67.00 98 GLU A N 1
ATOM 665 C CA . GLU A 1 98 ? 4.310 -0.919 6.688 1.00 67.00 98 GLU A CA 1
ATOM 666 C C . GLU A 1 98 ? 4.390 -0.003 5.452 1.00 67.00 98 GLU A C 1
ATOM 668 O O . GLU A 1 98 ? 3.397 0.058 4.699 1.00 67.00 98 GLU A O 1
#

Secondary structure (DSSP, 8-state):
-HHHHHHHHHHHHHHHHT------EEE-S-EEEEEEEES-EEEEEESS-EEEEEES-EESSEEESS-EEEEEEEES-EEEEEESS-EEEEEES-EE--

Foldseek 3Di:
DVVVVVVVVVVVVVVVVVPPDPDEAEAQEEAAAEAEEEEEAEWEEEDAEETEEAAQEAEANYDHNYHYHGHYHYNYYYYFYYYDNYYTYYHHSYYYHD